Protein AF-A0A9D7FJL7-F1 (afdb_monomer_lite)

pLDDT: mean 85.27, std 15.67, range [32.97, 98.06]

Radius of gyration: 16.82 Å; chains: 1; bounding box: 46×38×56 Å

Sequence (152 aa):
MENSSDRPHPFAGRIEDFIRGNPAAAAKIQHIEVTGSDAWDLCVSVGWAGLGDMIIRRAAPEDLNALREFLMEGLSDHSRFLFAPYPYEDDLRAALEAVLSTSEERNILLYHAWLGDKIIGHFFLGRFGEAIPDLGIAIADHCHGIKRGTCS

Structure (mmCIF, N/CA/C/O backbone):
data_AF-A0A9D7FJL7-F1
#
_entry.id   AF-A0A9D7FJL7-F1
#
loop_
_atom_site.group_PDB
_atom_site.id
_atom_site.type_symbol
_atom_site.label_atom_id
_atom_site.label_alt_id
_atom_site.label_comp_id
_atom_site.label_asym_id
_atom_site.label_entity_id
_atom_site.label_seq_id
_atom_site.pdbx_PDB_ins_code
_atom_site.Cartn_x
_atom_site.Cartn_y
_atom_site.Cartn_z
_atom_site.occupancy
_atom_site.B_iso_or_equiv
_atom_site.auth_seq_id
_atom_site.auth_comp_id
_atom_site.auth_asym_id
_atom_site.auth_atom_id
_atom_site.pdbx_PDB_model_num
ATOM 1 N N . MET A 1 1 ? -0.707 -20.527 35.574 1.00 36.28 1 MET A N 1
ATOM 2 C CA . MET A 1 1 ? -0.513 -20.522 34.111 1.00 36.28 1 MET A CA 1
ATOM 3 C C . MET A 1 1 ? -1.218 -19.291 33.587 1.00 36.28 1 MET A C 1
ATOM 5 O O . MET A 1 1 ? -2.419 -19.338 33.367 1.00 36.28 1 MET A O 1
ATOM 9 N N . GLU A 1 2 ? -0.509 -18.169 33.528 1.00 35.56 2 GLU A N 1
ATOM 10 C CA . GLU A 1 2 ? -1.025 -16.957 32.889 1.00 35.56 2 GLU A CA 1
ATOM 11 C C . GLU A 1 2 ? -0.795 -17.085 31.382 1.00 35.56 2 GLU A C 1
ATOM 13 O O . GLU A 1 2 ? 0.317 -17.393 30.947 1.00 35.56 2 GLU A O 1
ATOM 18 N N . ASN A 1 3 ? -1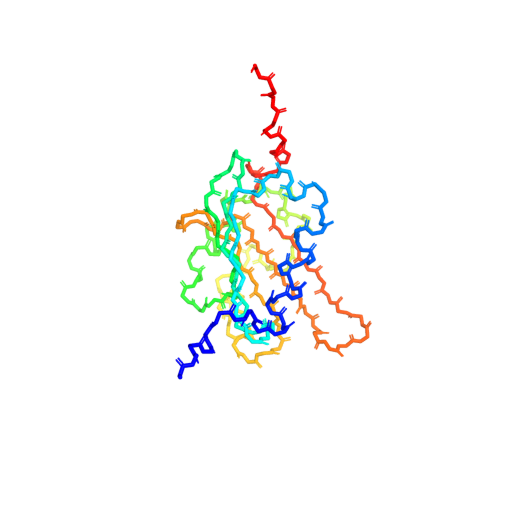.861 -16.909 30.600 1.00 38.44 3 ASN A N 1
ATOM 19 C CA . ASN A 1 3 ? -1.796 -16.839 29.144 1.00 38.44 3 ASN A CA 1
ATOM 20 C C . ASN A 1 3 ? -0.959 -15.619 28.744 1.00 38.44 3 ASN A C 1
ATOM 22 O O . ASN A 1 3 ? -1.396 -14.478 28.855 1.00 38.44 3 ASN A O 1
ATOM 26 N N . SER A 1 4 ? 0.260 -15.875 28.281 1.00 43.41 4 SER A N 1
ATOM 27 C CA . SER A 1 4 ? 1.198 -14.874 27.770 1.00 43.41 4 SER A CA 1
ATOM 28 C C . SER A 1 4 ? 0.992 -14.627 26.264 1.00 43.41 4 SER A C 1
ATOM 30 O O . SER A 1 4 ? 1.962 -14.649 25.506 1.00 43.41 4 SER A O 1
ATOM 32 N N . SER A 1 5 ? -0.249 -14.428 25.807 1.00 51.84 5 SER A N 1
ATOM 33 C CA . SER A 1 5 ? -0.553 -14.144 24.389 1.00 51.84 5 SER A CA 1
ATOM 34 C C . SER A 1 5 ? -0.930 -12.692 24.079 1.00 51.84 5 SER A C 1
ATOM 36 O O . SER A 1 5 ? -0.967 -12.339 22.909 1.00 51.84 5 SER A O 1
ATOM 38 N N . ASP A 1 6 ? -1.160 -11.837 25.082 1.00 51.28 6 ASP A N 1
ATOM 39 C CA . ASP A 1 6 ? -1.876 -10.561 24.864 1.00 51.28 6 ASP A CA 1
ATOM 40 C C . ASP A 1 6 ? -1.001 -9.301 24.949 1.00 51.28 6 ASP A C 1
ATOM 42 O O . ASP A 1 6 ? -1.511 -8.189 25.082 1.00 51.28 6 ASP A O 1
ATOM 46 N N . ARG A 1 7 ? 0.329 -9.429 24.885 1.00 50.50 7 ARG A N 1
ATOM 47 C CA . ARG A 1 7 ? 1.180 -8.243 24.703 1.00 50.50 7 ARG A CA 1
ATOM 48 C C . ARG A 1 7 ? 1.509 -8.103 23.222 1.00 50.50 7 ARG A C 1
ATOM 50 O O . ARG A 1 7 ? 2.127 -9.024 22.687 1.00 50.50 7 ARG A O 1
ATOM 57 N N . PRO A 1 8 ? 1.162 -6.971 22.580 1.00 54.38 8 PRO A N 1
ATOM 58 C CA . PRO A 1 8 ? 1.660 -6.666 21.250 1.00 54.38 8 PRO A CA 1
ATOM 59 C C . PRO A 1 8 ? 3.175 -6.865 21.232 1.00 54.38 8 PRO A C 1
ATOM 61 O O . PRO A 1 8 ? 3.871 -6.449 22.167 1.00 54.38 8 PRO A O 1
ATOM 64 N N . HIS A 1 9 ? 3.691 -7.512 20.185 1.00 60.44 9 HIS A N 1
ATOM 65 C CA . HIS A 1 9 ? 5.132 -7.570 19.954 1.00 60.44 9 HIS A CA 1
ATOM 66 C C . HIS A 1 9 ? 5.696 -6.140 20.076 1.00 60.44 9 HIS A C 1
ATOM 68 O O . HIS A 1 9 ? 5.039 -5.208 19.603 1.00 60.44 9 HIS A O 1
ATOM 74 N N . PRO A 1 10 ? 6.877 -5.908 20.688 1.00 81.19 10 PRO A N 1
ATOM 75 C CA . PRO A 1 10 ? 7.397 -4.553 20.914 1.00 81.19 10 PRO A CA 1
ATOM 76 C C . PRO A 1 10 ? 7.474 -3.709 19.634 1.00 81.19 10 PRO A C 1
ATOM 78 O O . PRO A 1 10 ? 7.478 -2.486 19.709 1.00 81.19 10 PRO A O 1
ATOM 81 N N . PHE A 1 11 ? 7.520 -4.348 18.464 1.00 90.50 11 PHE A N 1
ATOM 82 C CA . PHE A 1 11 ? 7.364 -3.686 17.173 1.00 90.50 11 PHE A CA 1
ATOM 83 C C . PHE A 1 11 ? 5.915 -3.240 16.903 1.00 90.50 11 PHE A C 1
ATOM 85 O O . PHE A 1 11 ? 5.663 -2.038 16.838 1.00 90.50 11 PHE A O 1
ATOM 92 N N . ALA A 1 12 ? 4.966 -4.178 16.803 1.00 93.06 12 ALA A N 1
ATOM 93 C CA . ALA A 1 12 ? 3.553 -3.892 16.543 1.00 93.06 12 ALA A CA 1
ATOM 94 C C . ALA A 1 12 ? 2.951 -2.900 17.550 1.00 93.06 12 ALA A C 1
ATOM 96 O O . ALA A 1 12 ? 2.315 -1.930 17.145 1.00 93.06 12 ALA A O 1
ATOM 97 N N . GLY A 1 13 ? 3.243 -3.071 18.844 1.00 92.81 13 GLY A N 1
ATOM 98 C CA . GLY A 1 13 ? 2.785 -2.153 19.889 1.00 92.81 13 GLY A CA 1
ATOM 99 C C . GLY A 1 13 ? 3.281 -0.722 19.677 1.00 92.81 13 GLY A C 1
ATOM 100 O O . GLY A 1 13 ? 2.507 0.218 19.798 1.00 92.81 13 GLY A O 1
ATOM 101 N N . ARG A 1 14 ? 4.541 -0.536 19.257 1.00 94.12 14 ARG A N 1
ATOM 102 C CA . ARG A 1 14 ? 5.083 0.802 18.957 1.00 94.12 14 ARG A CA 1
ATOM 103 C C . ARG A 1 14 ? 4.431 1.447 17.739 1.00 94.12 14 ARG A C 1
ATOM 105 O O . ARG A 1 14 ? 4.287 2.667 17.714 1.00 94.12 14 ARG A O 1
ATOM 112 N N . ILE A 1 15 ? 4.082 0.657 16.727 1.00 94.06 15 ILE A N 1
ATOM 113 C CA . ILE A 1 15 ? 3.365 1.151 15.548 1.00 94.06 15 ILE A CA 1
ATOM 114 C C . ILE A 1 15 ? 1.940 1.548 15.933 1.00 94.06 15 ILE A C 1
ATOM 116 O O . ILE A 1 15 ? 1.497 2.637 15.571 1.00 94.06 15 ILE A O 1
ATOM 120 N N . GLU A 1 16 ? 1.246 0.720 16.714 1.00 94.56 16 GLU A N 1
ATOM 121 C CA . GLU A 1 16 ? -0.088 1.046 17.216 1.00 94.56 16 GLU A CA 1
ATOM 122 C C . GLU A 1 16 ? -0.071 2.316 18.075 1.00 94.56 16 GLU A C 1
ATOM 124 O O . GLU A 1 16 ? -0.855 3.232 17.824 1.00 94.56 16 GLU A O 1
ATOM 129 N N . ASP A 1 17 ? 0.868 2.421 19.018 1.00 93.75 17 ASP A N 1
ATOM 130 C CA . ASP A 1 17 ? 1.056 3.605 19.861 1.00 93.75 17 ASP A CA 1
ATOM 131 C C . ASP A 1 17 ? 1.332 4.856 19.021 1.00 93.75 17 ASP A C 1
ATOM 133 O O . ASP A 1 17 ? 0.771 5.920 19.285 1.00 93.75 17 ASP A O 1
ATOM 137 N N . PHE A 1 18 ? 2.162 4.744 17.978 1.00 93.50 18 PHE A N 1
ATOM 138 C CA . PHE A 1 18 ? 2.437 5.849 17.060 1.00 93.50 18 PHE A CA 1
ATOM 139 C C . PHE A 1 18 ? 1.176 6.298 16.311 1.00 93.50 18 PHE A C 1
ATOM 141 O O . PHE A 1 18 ? 0.897 7.496 16.230 1.00 93.50 18 PHE A O 1
ATOM 148 N N . ILE A 1 19 ? 0.391 5.349 15.793 1.00 92.88 19 ILE A N 1
ATOM 149 C CA . ILE A 1 19 ? -0.851 5.639 15.069 1.00 92.88 19 ILE A CA 1
ATOM 150 C C . ILE A 1 19 ? -1.880 6.281 16.009 1.00 92.88 19 ILE A C 1
ATOM 152 O O . ILE A 1 19 ? -2.462 7.314 15.671 1.00 92.88 19 ILE A O 1
ATOM 156 N N . ARG A 1 20 ? -2.081 5.719 17.207 1.00 91.12 20 ARG A N 1
ATOM 157 C CA . ARG A 1 20 ? -3.003 6.257 18.221 1.00 91.12 20 ARG A CA 1
ATOM 158 C C . ARG A 1 20 ? -2.539 7.595 18.789 1.00 91.12 20 ARG A C 1
ATOM 160 O O . ARG A 1 20 ? -3.370 8.424 19.148 1.00 91.12 20 ARG A O 1
ATOM 167 N N . GLY A 1 21 ? -1.231 7.825 18.846 1.00 92.94 21 GLY A N 1
ATOM 168 C CA . GLY A 1 21 ? -0.634 9.086 19.272 1.00 92.94 21 GLY A CA 1
ATOM 169 C C . GLY A 1 21 ? -0.850 10.236 18.285 1.00 92.94 21 GLY A C 1
ATOM 170 O O . GLY A 1 21 ? -0.668 11.392 18.662 1.00 92.94 21 GLY A O 1
ATOM 171 N N . ASN A 1 22 ? -1.260 9.956 17.041 1.00 93.44 22 ASN A N 1
ATOM 172 C CA . ASN A 1 22 ? -1.592 10.975 16.051 1.00 93.44 22 ASN A CA 1
ATOM 173 C C . ASN A 1 22 ? -3.051 11.452 16.228 1.00 93.44 22 ASN A C 1
ATOM 175 O O . ASN A 1 22 ? -3.973 10.693 15.919 1.00 93.44 22 ASN A O 1
ATOM 179 N N . PRO A 1 23 ? -3.307 12.715 16.634 1.00 91.56 23 PRO A N 1
ATOM 180 C CA . PRO A 1 23 ? -4.669 13.183 16.912 1.00 91.56 23 PRO A CA 1
ATOM 181 C C . PRO A 1 23 ? -5.606 13.141 15.699 1.00 91.56 23 PRO A C 1
ATOM 183 O O . PRO A 1 23 ? -6.803 12.901 15.850 1.00 91.56 23 PRO A O 1
ATOM 186 N N . ALA A 1 24 ? -5.075 13.362 14.491 1.00 88.62 24 ALA A N 1
ATOM 187 C CA . ALA A 1 24 ? -5.871 13.344 13.267 1.00 88.62 24 ALA A CA 1
ATOM 188 C C . ALA A 1 24 ? -6.311 11.920 12.897 1.00 88.62 24 ALA A C 1
ATOM 190 O O . ALA A 1 24 ? -7.445 11.731 12.455 1.00 88.62 24 ALA A O 1
ATOM 191 N N . ALA A 1 25 ? -5.442 10.928 13.111 1.00 88.44 25 ALA A N 1
ATOM 192 C CA . ALA A 1 25 ? -5.778 9.523 12.906 1.00 88.44 25 ALA A CA 1
ATOM 193 C C . ALA A 1 25 ? -6.697 9.000 14.018 1.00 88.44 25 ALA A C 1
ATOM 195 O O . ALA A 1 25 ? -7.746 8.427 13.732 1.00 88.44 25 ALA A O 1
ATOM 196 N N . ALA A 1 26 ? -6.365 9.269 15.284 1.00 90.81 26 ALA A N 1
ATOM 197 C CA . ALA A 1 26 ? -7.139 8.824 16.442 1.00 90.81 26 ALA A CA 1
ATOM 198 C C . ALA A 1 26 ? -8.605 9.285 16.394 1.00 90.81 26 ALA A C 1
ATOM 200 O O . ALA A 1 26 ? -9.497 8.527 16.757 1.00 90.81 26 ALA A O 1
ATOM 201 N N . ALA A 1 27 ? -8.874 10.489 15.877 1.00 91.31 27 ALA A N 1
ATOM 202 C CA . ALA A 1 27 ? -10.236 11.002 15.704 1.00 91.31 27 ALA A CA 1
ATOM 203 C C . ALA A 1 27 ? -11.075 10.242 14.653 1.00 91.31 27 ALA A C 1
ATOM 205 O O . ALA A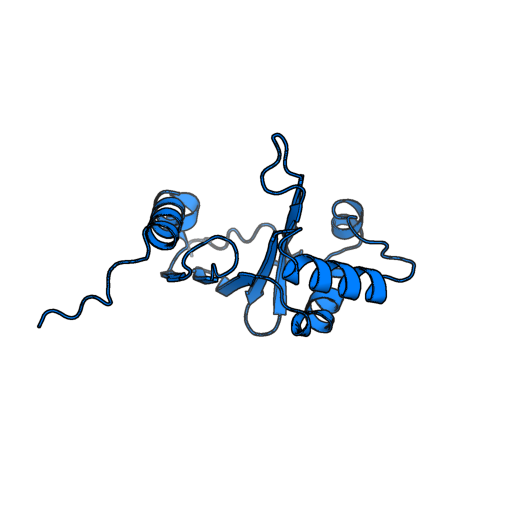 1 27 ? -12.286 10.456 14.564 1.00 91.31 27 ALA A O 1
ATOM 206 N N . LYS A 1 28 ? -10.450 9.404 13.818 1.00 91.62 28 LYS A N 1
ATOM 207 C CA . LYS A 1 28 ? -11.103 8.637 12.746 1.00 91.62 28 LYS A CA 1
ATOM 208 C C . LYS A 1 28 ? -11.073 7.130 12.968 1.00 91.62 28 LYS A C 1
ATOM 210 O O . LYS A 1 28 ? -11.917 6.439 12.406 1.00 91.62 28 LYS A O 1
ATOM 215 N N . ILE A 1 29 ? -10.147 6.625 13.773 1.00 94.44 29 ILE A N 1
ATOM 216 C CA . ILE A 1 29 ? -10.020 5.196 14.061 1.00 94.44 29 ILE A CA 1
ATOM 217 C C . ILE A 1 29 ? -11.161 4.749 14.981 1.00 94.44 29 ILE A C 1
ATOM 219 O O . ILE A 1 29 ? -11.276 5.205 16.115 1.00 94.44 29 ILE A O 1
ATOM 223 N N . GLN A 1 30 ? -11.994 3.833 14.493 1.00 94.81 30 GLN A N 1
ATOM 224 C CA . GLN A 1 30 ? -13.053 3.179 15.267 1.00 94.81 30 GLN A CA 1
ATOM 225 C C . GLN A 1 30 ? -12.509 1.964 16.020 1.00 94.81 30 GLN A C 1
ATOM 227 O O . GLN A 1 30 ? -12.830 1.747 17.185 1.00 94.81 30 GLN A O 1
ATOM 232 N N . HIS A 1 31 ? -11.654 1.195 15.355 1.00 94.88 31 HIS A N 1
ATOM 233 C CA . HIS A 1 31 ? -10.879 0.103 15.923 1.00 94.88 31 HIS A CA 1
ATOM 234 C C . HIS A 1 31 ? -9.574 -0.028 15.134 1.00 94.88 31 HIS A C 1
ATOM 236 O O . HIS A 1 31 ? -9.513 0.358 13.967 1.00 94.88 31 HIS A O 1
ATOM 242 N N . ILE A 1 32 ? -8.527 -0.534 15.774 1.00 96.00 32 ILE A N 1
ATOM 243 C CA . ILE A 1 32 ? -7.251 -0.834 15.127 1.00 96.00 32 ILE A CA 1
ATOM 244 C C . ILE A 1 32 ? -6.634 -2.040 15.817 1.00 96.00 32 ILE A C 1
ATOM 246 O O . ILE A 1 32 ? -6.695 -2.151 17.041 1.00 96.00 32 ILE A O 1
ATOM 250 N N . GLU A 1 33 ? -6.055 -2.911 15.010 1.00 96.44 33 GLU A N 1
ATOM 251 C CA . GLU A 1 33 ? -5.232 -4.032 15.420 1.00 96.44 33 GLU A CA 1
ATOM 252 C C . GLU A 1 33 ? -3.953 -3.987 14.587 1.00 96.44 33 GLU A C 1
ATOM 254 O O . GLU A 1 33 ? -3.999 -3.870 13.359 1.00 96.44 33 GLU A O 1
ATOM 259 N N . VAL A 1 34 ? -2.807 -4.056 15.258 1.00 97.00 34 VAL A N 1
ATOM 260 C CA . VAL A 1 34 ? -1.503 -4.135 14.603 1.00 97.00 34 VAL A CA 1
ATOM 261 C C . VAL A 1 34 ? -0.853 -5.455 14.982 1.00 97.00 34 VAL A C 1
ATOM 263 O O . VAL A 1 34 ? -0.688 -5.768 16.160 1.00 97.00 34 VAL A O 1
ATOM 266 N N . THR A 1 35 ? -0.457 -6.222 13.975 1.00 96.38 35 THR A N 1
ATOM 267 C CA . THR A 1 35 ? 0.236 -7.503 14.133 1.00 96.38 35 THR A CA 1
ATOM 268 C C . THR A 1 35 ? 1.537 -7.500 13.338 1.00 96.38 35 THR A C 1
ATOM 270 O O . THR A 1 35 ? 1.756 -6.630 12.496 1.00 96.38 35 THR A O 1
ATOM 273 N N . GLY A 1 36 ? 2.418 -8.451 13.642 1.00 95.12 36 GLY A N 1
ATOM 274 C CA . GLY A 1 36 ? 3.745 -8.553 13.041 1.00 95.12 36 GLY A CA 1
ATOM 275 C C . GLY A 1 36 ? 4.869 -8.379 14.059 1.00 95.12 36 GLY A C 1
ATOM 276 O O . GLY A 1 36 ? 4.761 -7.661 15.060 1.00 95.12 36 GLY A O 1
ATOM 277 N N . SER A 1 37 ? 5.959 -9.089 13.815 1.00 93.56 37 SER A N 1
ATOM 278 C CA . SER A 1 37 ? 7.181 -9.038 14.602 1.00 93.56 37 SER A CA 1
ATOM 279 C C . SER A 1 37 ? 8.176 -7.998 14.077 1.00 93.56 37 SER A C 1
ATOM 281 O O . SER A 1 37 ? 8.937 -7.435 14.872 1.00 93.56 37 SER A O 1
ATOM 283 N N . ASP A 1 38 ? 8.130 -7.681 12.783 1.00 92.00 38 ASP A N 1
ATOM 284 C CA . ASP A 1 38 ? 8.984 -6.708 12.110 1.00 92.00 38 ASP A CA 1
ATOM 285 C C . ASP A 1 38 ? 8.277 -6.047 10.904 1.00 92.00 38 ASP A C 1
ATOM 287 O O . ASP A 1 38 ? 7.063 -6.126 10.732 1.00 92.00 38 ASP A O 1
ATOM 291 N N . ALA A 1 39 ? 9.029 -5.317 10.076 1.00 90.31 39 ALA A N 1
ATOM 292 C CA . ALA A 1 39 ? 8.480 -4.642 8.901 1.00 90.31 39 ALA A CA 1
ATOM 293 C C . ALA A 1 39 ? 8.141 -5.590 7.731 1.00 90.31 39 ALA A C 1
ATOM 295 O O . ALA A 1 39 ? 7.626 -5.131 6.721 1.00 90.31 39 ALA A O 1
ATOM 296 N N . TRP A 1 40 ? 8.444 -6.882 7.793 1.00 90.81 40 TRP A N 1
ATOM 297 C CA . TRP A 1 40 ? 8.189 -7.841 6.712 1.00 90.81 40 TRP A CA 1
ATOM 298 C C . TRP A 1 40 ? 6.912 -8.650 6.925 1.00 90.81 40 TRP A C 1
ATOM 300 O O . TRP A 1 40 ? 6.376 -9.185 5.957 1.00 90.81 40 TRP A O 1
ATOM 310 N N . ASP A 1 41 ? 6.420 -8.729 8.159 1.00 92.38 41 ASP A N 1
ATOM 311 C CA . ASP A 1 41 ? 5.168 -9.398 8.528 1.00 92.38 41 ASP A CA 1
ATOM 312 C C . ASP A 1 41 ? 4.128 -8.444 9.147 1.00 92.38 41 ASP A C 1
ATOM 314 O O . ASP A 1 41 ? 3.079 -8.893 9.608 1.00 92.38 41 ASP A O 1
ATOM 318 N N . LEU A 1 42 ? 4.394 -7.131 9.134 1.00 95.12 42 LEU A N 1
ATOM 319 C CA . LEU A 1 42 ? 3.469 -6.109 9.618 1.00 95.1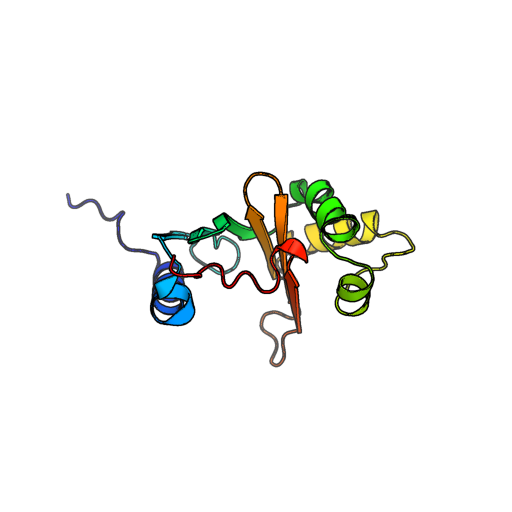2 42 LEU A CA 1
ATOM 320 C C . LEU A 1 42 ? 2.139 -6.157 8.861 1.00 95.12 42 LEU A C 1
ATOM 322 O O . LEU A 1 42 ? 2.076 -6.068 7.629 1.00 95.12 42 LEU A O 1
ATOM 326 N N . CYS A 1 43 ? 1.065 -6.188 9.638 1.00 96.88 43 CYS A N 1
ATOM 327 C CA . CYS A 1 43 ? -0.294 -6.023 9.162 1.00 96.88 43 CYS A CA 1
ATOM 328 C C . CYS A 1 43 ? -1.044 -5.071 10.098 1.00 96.88 43 CYS A C 1
ATOM 330 O O . CYS A 1 43 ? -0.975 -5.200 11.322 1.00 96.88 43 CYS A O 1
ATOM 332 N N . VAL A 1 44 ? -1.755 -4.108 9.517 1.00 97.44 44 VAL A N 1
ATOM 333 C CA . VAL A 1 44 ? -2.601 -3.151 10.233 1.00 97.44 44 VAL A CA 1
ATOM 334 C C . VAL A 1 44 ? -4.032 -3.331 9.753 1.00 97.44 44 VAL A C 1
ATOM 336 O O . VAL A 1 44 ? -4.345 -3.007 8.609 1.00 97.44 44 VAL A O 1
ATOM 339 N N . SER A 1 45 ? -4.904 -3.799 10.636 1.00 97.69 45 SER A N 1
ATOM 340 C CA . SER A 1 45 ? -6.349 -3.825 10.417 1.00 97.69 45 SER A CA 1
ATOM 341 C C . SER A 1 45 ? -6.956 -2.610 11.104 1.00 97.69 45 SER A C 1
ATOM 343 O O . SER A 1 45 ? -6.720 -2.390 12.290 1.00 97.69 45 SER A O 1
ATOM 345 N N . VAL A 1 46 ? -7.714 -1.788 10.382 1.00 96.44 46 VAL A N 1
ATOM 346 C CA . VAL A 1 46 ? -8.251 -0.534 10.921 1.00 96.44 46 VAL A CA 1
ATOM 347 C C . VAL A 1 46 ? -9.647 -0.239 10.389 1.00 96.44 46 VAL A C 1
ATOM 349 O O . VAL A 1 46 ? -9.861 -0.166 9.184 1.00 96.44 46 VAL A O 1
ATOM 352 N N . GLY A 1 47 ? -10.586 0.015 11.296 1.00 95.88 47 GLY A N 1
ATOM 353 C CA . GLY A 1 47 ? -11.884 0.595 10.966 1.00 95.88 47 GLY A CA 1
ATOM 354 C C . GLY A 1 47 ? -11.776 2.110 10.914 1.00 95.88 47 GLY A C 1
ATOM 355 O O . GLY A 1 47 ? -11.529 2.749 11.941 1.00 95.88 47 GLY A O 1
ATOM 356 N N . TRP A 1 48 ? -11.953 2.707 9.736 1.00 92.44 48 TRP A N 1
ATOM 357 C CA . TRP A 1 48 ? -11.814 4.148 9.532 1.00 92.44 48 TRP A CA 1
ATOM 358 C C . TRP A 1 48 ? -13.160 4.834 9.311 1.00 92.44 48 TRP A C 1
ATOM 360 O O . TRP A 1 48 ? -13.896 4.548 8.363 1.00 92.44 48 TRP A O 1
ATOM 370 N N . ALA A 1 49 ? -13.472 5.809 10.161 1.00 90.44 49 ALA A N 1
ATOM 371 C CA . ALA A 1 49 ? -14.721 6.550 10.107 1.00 90.44 49 ALA A CA 1
ATOM 372 C C . ALA A 1 49 ? -14.913 7.244 8.747 1.00 90.44 49 ALA A C 1
ATOM 374 O O . ALA A 1 49 ? -14.142 8.124 8.353 1.00 90.44 49 ALA A O 1
ATOM 375 N N . GLY A 1 50 ? -15.992 6.871 8.056 1.00 87.38 50 GLY A N 1
ATOM 376 C CA . GLY A 1 50 ? -16.360 7.403 6.743 1.00 87.38 50 GLY A CA 1
ATOM 377 C C . GLY A 1 50 ? -15.740 6.674 5.547 1.00 87.38 50 GLY A C 1
ATOM 378 O O . GLY A 1 50 ? -16.039 7.069 4.423 1.00 87.38 50 GLY A O 1
ATOM 379 N N . LEU A 1 51 ? -14.922 5.639 5.775 1.00 87.62 51 LEU A N 1
ATOM 380 C CA . LEU A 1 51 ? -14.327 4.810 4.721 1.00 87.62 51 LEU A CA 1
ATOM 381 C C . LEU A 1 51 ? -14.619 3.312 4.912 1.00 87.62 51 LEU A C 1
ATOM 383 O O . LEU A 1 51 ? -14.900 2.635 3.930 1.00 87.62 51 LEU A O 1
ATOM 387 N N . GLY A 1 52 ? -14.655 2.828 6.157 1.00 91.81 52 GLY A N 1
ATOM 388 C CA . GLY A 1 52 ? -14.903 1.424 6.495 1.00 91.81 52 GLY A CA 1
ATOM 389 C C . GLY A 1 52 ? -13.637 0.699 6.944 1.00 91.81 52 GLY A C 1
ATOM 390 O O . GLY A 1 52 ? -12.651 1.338 7.319 1.00 91.81 52 GLY A O 1
ATOM 391 N N . ASP A 1 53 ? -13.693 -0.630 6.924 1.00 96.00 53 ASP A N 1
ATOM 392 C CA . ASP A 1 53 ? -12.603 -1.486 7.386 1.00 96.00 53 ASP A CA 1
ATOM 393 C C . ASP A 1 53 ? -11.536 -1.632 6.306 1.00 96.00 53 ASP A C 1
ATOM 395 O O . ASP A 1 53 ? -11.826 -1.972 5.157 1.00 96.00 53 ASP A O 1
ATOM 399 N N . MET A 1 54 ? -10.291 -1.378 6.691 1.00 96.62 54 MET A N 1
ATOM 400 C CA . MET A 1 54 ? -9.132 -1.463 5.820 1.00 96.62 54 MET A CA 1
ATOM 401 C C . MET A 1 54 ? -8.083 -2.402 6.390 1.00 96.62 54 MET A C 1
ATOM 403 O O . MET A 1 54 ? -7.920 -2.518 7.606 1.00 96.62 54 MET A O 1
ATOM 407 N N . ILE A 1 55 ? -7.316 -3.006 5.489 1.00 97.88 55 ILE A N 1
ATOM 408 C CA . ILE A 1 55 ? -6.144 -3.809 5.832 1.00 97.88 55 ILE A CA 1
ATOM 409 C C . ILE A 1 55 ? -4.938 -3.221 5.115 1.00 97.88 55 ILE A C 1
ATOM 411 O O . ILE A 1 55 ? -4.938 -3.102 3.894 1.00 97.88 55 ILE A O 1
ATOM 415 N N . ILE A 1 56 ? -3.893 -2.874 5.855 1.00 97.38 56 ILE A N 1
ATOM 416 C CA . ILE A 1 56 ? -2.598 -2.486 5.300 1.00 97.38 56 ILE A CA 1
ATOM 417 C C . ILE A 1 56 ? -1.634 -3.631 5.567 1.00 97.38 56 ILE A C 1
ATOM 419 O O . ILE A 1 56 ? -1.341 -3.938 6.719 1.00 97.38 56 ILE A O 1
ATOM 423 N N . ARG A 1 57 ? -1.146 -4.270 4.507 1.00 96.44 57 ARG A N 1
ATOM 424 C CA . ARG A 1 57 ? -0.248 -5.427 4.610 1.00 96.44 57 ARG A CA 1
ATOM 425 C C . ARG A 1 57 ? 0.817 -5.402 3.531 1.00 96.44 57 ARG A C 1
ATOM 427 O O . ARG A 1 57 ? 0.660 -4.704 2.524 1.00 96.44 57 ARG A O 1
ATOM 434 N N . ARG A 1 58 ? 1.871 -6.199 3.724 1.00 94.69 58 ARG A N 1
ATOM 435 C CA . ARG A 1 58 ? 2.875 -6.424 2.683 1.00 94.69 58 ARG A CA 1
ATOM 436 C C . ARG A 1 58 ? 2.201 -6.911 1.397 1.00 94.69 58 ARG A C 1
ATOM 438 O O . ARG A 1 58 ? 1.250 -7.702 1.438 1.00 94.69 58 ARG A O 1
ATOM 445 N N . ALA A 1 59 ? 2.704 -6.425 0.272 1.00 94.12 59 ALA A N 1
ATOM 446 C CA . ALA A 1 59 ? 2.352 -6.934 -1.037 1.00 94.12 59 ALA A CA 1
ATOM 447 C C . ALA A 1 59 ? 2.782 -8.403 -1.176 1.00 94.12 59 ALA A C 1
ATOM 449 O O . ALA A 1 59 ? 3.785 -8.835 -0.596 1.00 94.12 59 ALA A O 1
ATOM 450 N N . ALA A 1 60 ? 2.012 -9.157 -1.948 1.00 91.94 60 ALA A N 1
ATOM 451 C CA . ALA A 1 60 ? 2.285 -10.548 -2.283 1.00 91.94 60 ALA A CA 1
ATOM 452 C C . ALA A 1 60 ? 2.149 -10.764 -3.801 1.00 91.94 60 ALA A C 1
ATOM 454 O O . ALA A 1 60 ? 1.435 -9.991 -4.448 1.00 91.94 60 ALA A O 1
ATOM 455 N N . PRO A 1 61 ? 2.800 -11.782 -4.395 1.00 91.75 61 PRO A N 1
ATOM 456 C CA . PRO A 1 61 ? 2.695 -12.057 -5.831 1.00 91.75 61 PRO A CA 1
ATOM 457 C C . PRO A 1 61 ? 1.252 -12.196 -6.333 1.00 91.75 61 PRO A C 1
ATOM 459 O O . PRO A 1 61 ? 0.934 -11.790 -7.452 1.00 91.75 61 PRO A O 1
ATOM 462 N N . GLU A 1 62 ? 0.349 -12.707 -5.495 1.00 94.06 62 GLU A N 1
ATOM 463 C CA . GLU A 1 62 ? -1.068 -12.883 -5.820 1.00 94.06 62 GLU A CA 1
ATOM 464 C C . GLU A 1 62 ? -1.812 -11.549 -6.005 1.00 94.06 62 GLU A C 1
ATOM 466 O O . GLU A 1 62 ? -2.862 -11.510 -6.648 1.00 94.06 62 GLU A O 1
ATOM 471 N N . ASP A 1 63 ? -1.254 -10.441 -5.508 1.00 95.56 63 ASP A N 1
ATOM 472 C CA . ASP A 1 63 ? -1.844 -9.105 -5.613 1.00 95.56 63 ASP A CA 1
ATOM 473 C C . ASP A 1 63 ? -1.718 -8.508 -7.022 1.00 95.56 63 ASP A C 1
ATOM 475 O O . ASP A 1 63 ? -2.307 -7.462 -7.287 1.00 95.56 63 ASP A O 1
ATOM 479 N N . LEU A 1 64 ? -0.967 -9.141 -7.933 1.00 95.75 64 LEU A N 1
ATOM 480 C CA . LEU A 1 64 ? -0.625 -8.606 -9.256 1.00 95.75 64 LEU A CA 1
ATOM 481 C C . LEU A 1 64 ? -1.822 -8.005 -10.003 1.00 95.75 64 LEU A C 1
ATOM 483 O O . LEU A 1 64 ? -1.744 -6.889 -10.519 1.00 95.75 64 LEU A O 1
ATOM 487 N N . ASN A 1 65 ? -2.931 -8.743 -10.068 1.00 96.31 65 ASN A N 1
ATOM 488 C CA . ASN A 1 65 ? -4.111 -8.296 -10.807 1.00 96.31 65 ASN A CA 1
ATOM 489 C C . ASN A 1 65 ? -4.771 -7.085 -10.135 1.00 96.31 65 ASN A C 1
ATOM 491 O O . ASN A 1 65 ? -5.105 -6.124 -10.824 1.00 96.31 65 ASN A O 1
ATOM 495 N N . ALA A 1 66 ? -4.899 -7.105 -8.806 1.00 97.00 66 ALA A N 1
ATOM 496 C CA . ALA A 1 66 ? -5.478 -6.001 -8.044 1.00 97.00 66 ALA A CA 1
ATOM 497 C C . ALA A 1 66 ? -4.586 -4.750 -8.089 1.00 97.00 66 ALA A C 1
ATOM 499 O O . ALA A 1 66 ? -5.085 -3.632 -8.200 1.00 97.00 66 ALA A O 1
ATOM 500 N N . LEU A 1 67 ? -3.260 -4.924 -8.058 1.00 96.00 67 LEU A N 1
ATOM 501 C CA . LEU A 1 67 ? -2.300 -3.826 -8.171 1.00 96.00 67 LEU A CA 1
ATOM 502 C C . LEU A 1 67 ? -2.371 -3.184 -9.555 1.00 96.00 67 LEU A C 1
ATOM 504 O O . LEU A 1 67 ? -2.399 -1.960 -9.678 1.00 96.00 67 LEU A O 1
ATOM 508 N N . ARG A 1 68 ? -2.459 -4.002 -10.603 1.00 95.50 68 ARG A N 1
ATOM 509 C CA . ARG A 1 68 ? -2.655 -3.506 -11.962 1.00 95.50 68 ARG A CA 1
ATOM 510 C C . ARG A 1 68 ? -3.981 -2.754 -12.100 1.00 95.50 68 ARG A C 1
ATOM 512 O O . ARG A 1 68 ? -3.983 -1.681 -12.694 1.00 95.50 68 ARG A O 1
ATOM 519 N N . GLU A 1 69 ? -5.082 -3.280 -11.561 1.00 95.62 69 GLU A N 1
ATOM 520 C CA . GLU A 1 69 ? -6.376 -2.578 -11.542 1.00 95.62 69 GLU A CA 1
ATOM 521 C C . GLU A 1 69 ? -6.248 -1.224 -10.835 1.00 95.62 69 GLU A C 1
ATOM 523 O O . GLU A 1 69 ? -6.622 -0.201 -11.400 1.00 95.62 69 GLU A O 1
ATOM 528 N N . PHE A 1 70 ? -5.632 -1.179 -9.652 1.00 96.12 70 PHE A N 1
ATOM 529 C CA . PHE A 1 70 ? -5.397 0.068 -8.925 1.00 96.12 70 PHE A CA 1
ATOM 530 C C . PHE A 1 70 ? -4.619 1.102 -9.753 1.00 96.12 70 PHE A C 1
ATOM 532 O O . PHE A 1 70 ? -5.023 2.259 -9.834 1.00 96.12 70 PHE A O 1
ATOM 539 N N . LEU A 1 71 ? -3.532 0.697 -10.408 1.00 93.94 71 LEU A N 1
ATOM 540 C CA . LEU A 1 71 ? -2.702 1.603 -11.205 1.00 93.94 71 LEU A CA 1
ATOM 541 C C . LEU A 1 71 ? -3.423 2.121 -12.462 1.00 93.94 71 LEU A C 1
ATOM 543 O O . LEU A 1 71 ? -3.241 3.276 -12.858 1.00 93.94 71 LEU A O 1
ATOM 547 N N . MET A 1 72 ? -4.253 1.285 -13.086 1.00 92.50 72 MET A N 1
ATOM 548 C CA . MET A 1 72 ? -4.945 1.618 -14.336 1.00 92.50 72 MET A CA 1
ATOM 549 C C . MET A 1 72 ? -6.280 2.338 -14.114 1.00 92.50 72 MET A C 1
ATOM 551 O O . MET A 1 72 ? -6.647 3.210 -14.903 1.00 92.50 72 MET A O 1
ATOM 555 N N . GLU A 1 73 ? -6.994 2.003 -13.044 1.00 92.88 73 GLU A N 1
ATOM 556 C CA . GLU A 1 73 ? -8.376 2.437 -12.805 1.00 92.88 73 GLU A CA 1
ATOM 557 C C . GLU A 1 73 ? -8.538 3.215 -11.493 1.00 92.88 73 GLU A C 1
ATOM 559 O O . GLU A 1 73 ? -9.419 4.067 -11.382 1.00 92.88 73 GLU A O 1
ATOM 564 N N . GLY A 1 74 ? -7.686 2.957 -10.498 1.00 90.31 74 GLY A N 1
ATOM 565 C CA . GLY A 1 74 ? -7.695 3.657 -9.209 1.00 90.31 74 GLY A CA 1
ATOM 566 C C . GLY A 1 74 ? -7.005 5.024 -9.236 1.00 90.31 74 GLY A C 1
ATOM 567 O O . GLY A 1 74 ? -7.320 5.879 -8.403 1.00 90.31 74 GLY A O 1
ATOM 568 N N . LEU A 1 75 ? -6.103 5.242 -10.195 1.00 92.75 75 LEU A N 1
ATOM 569 C CA . LEU A 1 75 ? -5.378 6.494 -10.410 1.00 92.75 75 LEU A CA 1
ATOM 570 C C . LEU A 1 75 ? -5.827 7.157 -11.718 1.00 92.75 75 LEU A C 1
ATOM 572 O O . LEU A 1 75 ? -5.913 6.502 -12.754 1.00 92.75 75 LEU A O 1
ATOM 576 N N . SER A 1 76 ? -6.073 8.465 -11.703 1.00 91.56 76 SER A N 1
ATOM 577 C CA . SER A 1 76 ? -6.227 9.265 -12.923 1.00 91.56 76 SER A CA 1
ATOM 578 C C . SER A 1 76 ? -4.896 9.437 -13.648 1.00 91.56 76 SER A C 1
ATOM 580 O O . SER A 1 76 ? -3.823 9.206 -13.089 1.00 91.56 76 SER A O 1
ATOM 582 N N . ASP A 1 77 ? -4.953 9.940 -14.883 1.00 90.00 77 ASP A N 1
ATOM 583 C CA . ASP A 1 77 ? -3.760 10.331 -15.643 1.00 90.00 77 ASP A CA 1
ATOM 584 C C . ASP A 1 77 ? -2.869 11.307 -14.866 1.00 90.00 77 ASP A C 1
ATOM 586 O O . ASP A 1 77 ? -1.645 11.202 -14.909 1.00 90.00 77 ASP A O 1
ATOM 590 N N . HIS A 1 78 ? -3.474 12.228 -14.108 1.00 90.19 78 HIS A N 1
ATOM 591 C CA . HIS A 1 78 ? -2.726 13.186 -13.302 1.00 90.19 78 HIS A CA 1
ATOM 592 C C . HIS A 1 78 ? -1.977 12.501 -12.154 1.00 90.19 78 HIS A C 1
ATOM 594 O O . HIS A 1 78 ? -0.783 12.736 -11.967 1.00 90.19 78 HIS A O 1
ATOM 600 N N . SER A 1 79 ? -2.655 11.621 -11.416 1.00 89.94 79 SER A N 1
ATOM 601 C CA . SER A 1 79 ? -2.039 10.876 -10.317 1.00 89.94 79 SER A CA 1
ATOM 602 C C . SER A 1 79 ? -0.978 9.899 -10.817 1.00 89.94 79 SER A C 1
ATOM 604 O O . SER A 1 79 ? 0.086 9.818 -10.212 1.00 89.94 79 SER A O 1
ATOM 606 N N . ARG A 1 80 ? -1.192 9.234 -11.961 1.00 89.38 80 ARG A N 1
ATOM 607 C CA . ARG A 1 80 ? -0.1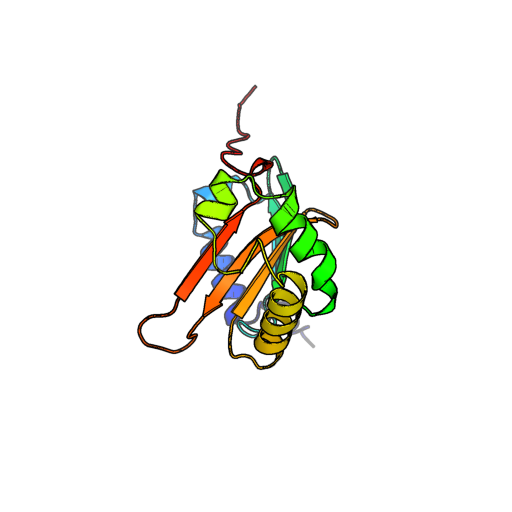70 8.402 -12.619 1.00 89.38 80 ARG A CA 1
ATOM 608 C C . ARG A 1 80 ? 1.047 9.200 -13.071 1.00 89.38 80 ARG A C 1
ATOM 610 O O . ARG A 1 80 ? 2.166 8.730 -12.917 1.00 89.38 80 ARG A O 1
ATOM 617 N N . PHE A 1 81 ? 0.849 10.403 -13.607 1.00 86.69 81 PHE A N 1
ATOM 618 C CA . PHE A 1 81 ? 1.957 11.269 -14.012 1.00 86.69 81 PHE A CA 1
ATOM 619 C C . PHE A 1 81 ? 2.836 11.667 -12.817 1.00 86.69 81 PHE A C 1
ATOM 621 O O . PHE A 1 81 ? 4.059 11.694 -12.928 1.00 86.69 81 PHE A O 1
ATOM 628 N N . LEU A 1 82 ? 2.221 11.951 -11.664 1.00 85.88 82 LEU A N 1
ATOM 629 C CA . LEU A 1 82 ? 2.941 12.273 -10.427 1.00 85.88 82 LEU A CA 1
ATOM 630 C C . LEU A 1 82 ? 3.529 11.032 -9.741 1.00 85.88 82 LEU A C 1
ATOM 632 O O . LEU A 1 82 ? 4.562 11.123 -9.080 1.00 85.88 82 LEU A O 1
ATOM 636 N N . PHE A 1 83 ? 2.882 9.881 -9.904 1.00 84.56 83 PHE A N 1
ATOM 637 C CA . PHE A 1 83 ? 3.297 8.594 -9.371 1.00 84.56 83 PHE A CA 1
ATOM 638 C C . PHE A 1 83 ? 3.710 7.658 -10.509 1.00 84.56 83 PHE A C 1
ATOM 640 O O . PHE A 1 83 ? 2.979 6.737 -10.881 1.00 84.56 83 PHE A O 1
ATOM 647 N N . ALA A 1 84 ? 4.907 7.891 -11.050 1.00 80.44 84 ALA A N 1
ATOM 648 C CA . ALA A 1 84 ? 5.463 7.130 -12.169 1.00 80.44 84 ALA A CA 1
ATOM 649 C C . ALA A 1 84 ? 6.671 6.246 -11.801 1.00 80.44 84 ALA A C 1
ATOM 651 O O . ALA A 1 84 ? 7.720 6.363 -12.433 1.00 80.44 84 ALA A O 1
ATOM 652 N N . PRO A 1 85 ? 6.565 5.338 -10.806 1.00 81.94 85 PRO A N 1
ATOM 653 C CA . PRO A 1 85 ? 7.625 4.363 -10.552 1.00 81.94 85 PRO A CA 1
ATOM 654 C C . PRO A 1 85 ? 7.633 3.219 -11.581 1.00 81.94 85 PRO A C 1
ATOM 656 O O . PRO A 1 85 ? 8.572 2.428 -11.597 1.00 81.94 85 PRO A O 1
ATOM 659 N N . TYR A 1 86 ? 6.596 3.117 -12.423 1.00 84.56 86 TYR A N 1
ATOM 660 C CA . TYR A 1 86 ? 6.401 2.026 -13.374 1.00 84.56 86 TYR A CA 1
ATOM 661 C C . TYR A 1 86 ? 6.255 2.533 -14.812 1.00 84.56 86 TYR A C 1
ATOM 663 O O . TYR A 1 86 ? 5.728 3.630 -15.029 1.00 84.56 86 TYR A O 1
ATOM 671 N N . PRO A 1 87 ? 6.661 1.725 -15.806 1.00 83.44 87 PRO A N 1
ATOM 672 C CA . PRO A 1 87 ? 6.399 2.020 -17.206 1.00 83.44 87 PRO A CA 1
ATOM 673 C C . PRO A 1 87 ? 4.922 1.728 -17.521 1.00 83.44 87 PRO A C 1
ATOM 675 O O . PRO A 1 87 ? 4.521 0.584 -17.706 1.00 83.44 87 PRO A O 1
ATOM 678 N N . TYR A 1 88 ? 4.081 2.765 -17.536 1.00 80.19 88 TYR A N 1
ATOM 679 C CA . TYR A 1 88 ? 2.636 2.610 -17.771 1.00 80.19 88 TYR A CA 1
ATOM 680 C C . TYR A 1 88 ? 2.274 2.251 -19.218 1.00 80.19 88 TYR A C 1
ATOM 682 O O . TYR A 1 88 ? 1.237 1.629 -19.442 1.00 80.19 88 TYR A O 1
ATOM 690 N N . GLU A 1 89 ? 3.091 2.663 -20.188 1.00 78.06 89 GLU A N 1
ATOM 691 C CA . GLU A 1 89 ? 2.783 2.509 -21.616 1.00 78.06 89 GLU A CA 1
ATOM 692 C C . GLU A 1 89 ? 3.246 1.157 -22.176 1.00 78.06 89 GLU A C 1
ATOM 694 O O . GLU A 1 89 ? 2.536 0.566 -22.986 1.00 78.06 89 GLU A O 1
ATOM 699 N N . ASP A 1 90 ? 4.365 0.624 -21.674 1.00 79.62 90 ASP A N 1
ATOM 700 C CA . ASP A 1 90 ? 4.972 -0.621 -22.144 1.00 79.62 90 ASP A CA 1
ATOM 701 C C . ASP A 1 90 ? 5.359 -1.528 -20.970 1.00 79.62 90 ASP A C 1
ATOM 703 O O . ASP A 1 90 ? 5.975 -1.097 -20.001 1.00 79.62 90 ASP A O 1
ATOM 707 N N . ASP A 1 91 ? 5.024 -2.814 -21.079 1.00 86.06 91 ASP A N 1
ATOM 708 C CA . ASP A 1 91 ? 5.490 -3.881 -20.179 1.00 86.06 91 ASP A CA 1
ATOM 709 C C . ASP A 1 91 ? 5.147 -3.719 -18.680 1.00 86.06 91 ASP A C 1
ATOM 711 O O . ASP A 1 91 ? 5.759 -4.339 -17.807 1.00 86.06 91 ASP A O 1
ATOM 715 N N . LEU A 1 92 ? 4.101 -2.939 -18.367 1.00 90.19 92 LEU A N 1
ATOM 716 C CA . LEU A 1 92 ? 3.626 -2.722 -16.995 1.00 90.19 92 LEU A CA 1
ATOM 717 C C . LEU A 1 92 ? 3.458 -4.040 -16.232 1.00 90.19 92 LEU A C 1
ATOM 719 O O . LEU A 1 92 ? 3.867 -4.154 -15.085 1.00 90.19 92 LEU A O 1
ATOM 723 N N . ARG A 1 93 ? 2.873 -5.060 -16.866 1.00 92.19 93 ARG A N 1
ATOM 724 C CA . ARG A 1 93 ? 2.651 -6.349 -16.205 1.00 92.19 93 ARG A CA 1
ATOM 725 C C . ARG A 1 93 ? 3.962 -6.997 -15.754 1.00 92.19 93 ARG A C 1
ATOM 727 O O . ARG A 1 93 ? 4.030 -7.403 -14.599 1.00 92.19 93 ARG A O 1
ATOM 734 N N . ALA A 1 94 ? 4.971 -7.086 -16.621 1.00 91.75 94 ALA A N 1
ATOM 735 C CA . ALA A 1 94 ? 6.240 -7.700 -16.245 1.00 91.75 94 ALA A CA 1
ATOM 736 C C . ALA A 1 94 ? 6.974 -6.859 -15.194 1.00 91.75 94 ALA A C 1
ATOM 738 O O . ALA A 1 94 ? 7.562 -7.414 -14.269 1.00 91.75 94 ALA A O 1
ATOM 739 N N . ALA A 1 95 ? 6.877 -5.526 -15.270 1.00 91.81 95 ALA A N 1
ATOM 740 C CA . ALA A 1 95 ? 7.418 -4.639 -14.243 1.00 91.81 95 ALA A CA 1
ATOM 741 C C . ALA A 1 95 ? 6.775 -4.886 -12.863 1.00 91.81 95 ALA A C 1
ATOM 743 O O . ALA A 1 95 ? 7.477 -4.918 -11.849 1.00 91.81 95 ALA A O 1
ATOM 744 N N . LEU A 1 96 ? 5.457 -5.110 -12.816 1.00 93.44 96 LEU A N 1
ATOM 745 C CA . LEU A 1 96 ? 4.744 -5.437 -11.577 1.00 93.44 96 LEU A CA 1
ATOM 746 C C . LEU A 1 96 ? 5.065 -6.850 -11.068 1.00 93.44 96 LEU A C 1
ATOM 748 O O . LEU A 1 96 ? 5.241 -7.040 -9.868 1.00 93.44 96 LEU A O 1
ATOM 752 N N . GLU A 1 97 ? 5.181 -7.836 -11.956 1.00 93.12 97 GLU A N 1
ATOM 753 C CA . GLU A 1 97 ? 5.621 -9.189 -11.586 1.00 93.12 97 GLU A CA 1
ATOM 754 C C . GLU A 1 97 ? 7.032 -9.153 -10.973 1.00 93.12 97 GLU A C 1
ATOM 756 O O . GLU A 1 97 ? 7.264 -9.727 -9.907 1.00 93.12 97 GLU A O 1
ATOM 761 N N . ALA A 1 98 ? 7.952 -8.398 -11.583 1.00 89.38 98 ALA A N 1
ATOM 762 C CA . ALA A 1 98 ? 9.312 -8.229 -11.086 1.00 89.38 98 ALA A CA 1
ATOM 763 C C . ALA A 1 98 ? 9.345 -7.556 -9.706 1.00 89.38 98 ALA A C 1
ATOM 765 O O . ALA A 1 98 ? 9.976 -8.081 -8.791 1.00 89.38 98 ALA A O 1
ATOM 766 N N . VAL A 1 99 ? 8.642 -6.430 -9.514 1.00 89.31 99 VAL A N 1
ATOM 767 C CA . VAL A 1 99 ? 8.689 -5.698 -8.234 1.00 89.31 99 VAL A CA 1
ATOM 768 C C . VAL A 1 99 ? 8.052 -6.486 -7.086 1.00 89.31 99 VAL A C 1
ATOM 770 O O . VAL A 1 99 ? 8.563 -6.447 -5.964 1.00 89.31 99 VAL A O 1
ATOM 773 N N . LEU A 1 100 ? 6.981 -7.243 -7.354 1.00 90.50 100 LEU A N 1
ATOM 774 C CA . LEU A 1 100 ? 6.368 -8.123 -6.358 1.00 90.50 100 LEU A CA 1
ATOM 775 C C . LEU A 1 100 ? 7.327 -9.252 -5.962 1.00 90.50 100 LEU A C 1
ATOM 777 O O . LEU A 1 100 ? 7.489 -9.507 -4.770 1.00 90.50 100 LEU A O 1
ATOM 781 N N . SER A 1 101 ? 8.041 -9.843 -6.927 1.00 84.88 101 SER A N 1
ATOM 782 C CA . SER A 1 101 ? 9.084 -10.843 -6.658 1.00 84.88 101 SER A CA 1
ATOM 783 C C . SER A 1 101 ? 10.242 -10.262 -5.836 1.00 84.88 101 SER A C 1
ATOM 785 O O . SER A 1 101 ? 10.688 -10.869 -4.867 1.00 84.88 101 SER A O 1
ATOM 787 N N . THR A 1 102 ? 10.717 -9.056 -6.159 1.00 77.50 102 THR A N 1
ATOM 788 C CA . THR A 1 102 ? 11.805 -8.392 -5.417 1.00 77.50 102 THR A CA 1
ATOM 789 C C . THR A 1 102 ? 11.404 -8.026 -3.982 1.00 77.50 102 THR A C 1
ATOM 791 O O . THR A 1 102 ? 12.253 -7.972 -3.086 1.00 77.50 102 THR A O 1
ATOM 794 N N . SER A 1 103 ? 10.112 -7.798 -3.724 1.00 74.12 103 SER A N 1
ATOM 795 C CA . SER A 1 103 ? 9.613 -7.594 -2.361 1.00 74.12 103 SER A CA 1
ATOM 796 C C . SER A 1 103 ? 9.706 -8.865 -1.506 1.00 74.12 103 SER A C 1
ATOM 798 O O . SER A 1 103 ? 9.933 -8.781 -0.294 1.00 74.12 103 SER A O 1
ATOM 800 N N . GLU A 1 104 ? 9.614 -10.053 -2.114 1.00 73.62 104 GLU A N 1
ATOM 801 C CA . GLU A 1 104 ? 9.829 -11.322 -1.408 1.00 73.62 104 GLU A CA 1
ATOM 802 C C . GLU A 1 104 ? 11.271 -11.490 -0.937 1.00 73.62 104 GLU A C 1
ATOM 804 O O . GLU A 1 104 ? 11.503 -11.919 0.193 1.00 73.62 104 GLU A O 1
ATOM 809 N N . GLU A 1 105 ? 12.225 -11.052 -1.757 1.00 75.38 105 GLU A N 1
ATOM 810 C CA . GLU A 1 105 ? 13.666 -11.082 -1.476 1.00 75.38 105 GLU A CA 1
ATOM 811 C C . GLU A 1 105 ? 14.106 -10.081 -0.399 1.00 75.38 105 GLU A C 1
ATOM 813 O O . GLU A 1 105 ? 15.284 -10.012 -0.055 1.00 75.38 105 GLU A O 1
ATOM 818 N N . ARG A 1 106 ? 13.163 -9.312 0.159 1.00 79.44 106 ARG A N 1
ATOM 819 C CA . ARG A 1 106 ? 13.397 -8.293 1.187 1.00 79.44 106 ARG A CA 1
ATOM 820 C C . ARG A 1 106 ? 14.297 -7.130 0.746 1.00 79.44 106 ARG A C 1
ATOM 822 O O . ARG A 1 106 ? 14.903 -6.457 1.577 1.00 79.44 106 ARG A O 1
ATOM 829 N N . ASN A 1 107 ? 14.331 -6.848 -0.554 1.00 76.75 107 ASN A N 1
ATOM 830 C CA . ASN A 1 107 ? 15.081 -5.725 -1.126 1.00 76.75 107 ASN A CA 1
ATOM 831 C C . ASN A 1 107 ? 14.273 -4.413 -1.128 1.00 76.75 107 ASN A C 1
ATOM 833 O O . ASN A 1 107 ? 14.838 -3.321 -1.060 1.00 76.75 107 ASN A O 1
ATOM 837 N N . ILE A 1 108 ? 12.942 -4.518 -1.195 1.00 85.81 108 ILE A N 1
ATOM 838 C CA . ILE A 1 108 ? 12.005 -3.390 -1.166 1.00 85.81 108 ILE A CA 1
ATOM 839 C C . ILE A 1 108 ? 10.841 -3.750 -0.242 1.00 85.81 108 ILE A C 1
ATOM 841 O O . ILE A 1 108 ? 10.217 -4.806 -0.390 1.00 85.81 108 ILE A O 1
ATOM 845 N N . LEU A 1 109 ? 10.518 -2.855 0.692 1.00 89.81 109 LEU A N 1
ATOM 846 C CA . LEU A 1 109 ? 9.289 -2.961 1.473 1.00 89.81 109 LEU A CA 1
ATOM 847 C C . LEU A 1 109 ? 8.133 -2.421 0.641 1.00 89.81 109 LEU A C 1
ATOM 849 O O . LEU A 1 109 ? 8.088 -1.228 0.353 1.00 89.81 109 LEU A O 1
ATOM 853 N N . LEU A 1 110 ? 7.213 -3.302 0.262 1.00 93.12 110 LEU A N 1
ATOM 854 C CA . LEU A 1 110 ? 6.060 -2.974 -0.565 1.00 93.12 110 LEU A CA 1
ATOM 855 C C . LEU A 1 110 ? 4.787 -3.295 0.213 1.00 93.12 110 LEU A C 1
ATOM 857 O O . LEU A 1 110 ? 4.639 -4.407 0.717 1.00 93.12 110 LEU A O 1
ATOM 861 N N . TYR A 1 111 ? 3.882 -2.330 0.326 1.00 95.62 111 TYR A N 1
ATOM 862 C CA . TYR A 1 111 ? 2.625 -2.464 1.055 1.00 95.62 111 TYR A CA 1
ATOM 863 C C . TYR A 1 111 ? 1.441 -2.051 0.200 1.00 95.62 111 TYR A C 1
ATOM 865 O O . TYR A 1 111 ? 1.524 -1.135 -0.621 1.00 95.62 111 TYR A O 1
ATOM 873 N N . HIS A 1 112 ? 0.309 -2.680 0.482 1.00 97.25 112 HIS A N 1
ATOM 874 C CA . HIS A 1 112 ? -0.985 -2.338 -0.079 1.00 97.25 112 HIS A CA 1
ATOM 875 C C . HIS A 1 112 ? -1.965 -2.020 1.048 1.00 97.25 112 HIS A C 1
ATOM 877 O O . HIS A 1 112 ? -2.036 -2.760 2.031 1.00 97.25 112 HIS A O 1
ATOM 883 N N . ALA A 1 113 ? -2.724 -0.936 0.892 1.00 97.31 113 ALA A N 1
ATOM 884 C CA . ALA A 1 113 ? -3.930 -0.675 1.665 1.00 97.31 113 ALA A CA 1
ATOM 885 C C . ALA A 1 113 ? -5.130 -1.215 0.889 1.00 97.31 113 ALA A C 1
ATOM 887 O O . ALA A 1 113 ? -5.340 -0.849 -0.267 1.00 97.31 113 ALA A O 1
ATOM 888 N N . TRP A 1 114 ? -5.912 -2.060 1.542 1.00 98.06 114 TRP A N 1
ATOM 889 C CA . TRP A 1 114 ? -7.074 -2.742 0.999 1.00 98.06 114 TRP A CA 1
ATOM 890 C C . TRP A 1 114 ? -8.342 -2.195 1.632 1.00 98.06 114 TRP A C 1
ATOM 892 O O . TRP A 1 114 ? -8.392 -2.031 2.849 1.00 98.06 114 TRP A O 1
ATOM 902 N N . LEU A 1 115 ? -9.365 -1.972 0.814 1.00 95.69 115 LEU A N 1
ATOM 903 C CA . LEU A 1 115 ? -10.742 -1.739 1.234 1.00 95.69 115 LEU A CA 1
ATOM 904 C C . LEU A 1 115 ? -11.604 -2.813 0.567 1.00 95.69 115 LEU A C 1
ATOM 906 O O . LEU A 1 115 ? -11.875 -2.749 -0.632 1.00 95.69 115 LEU A O 1
ATOM 910 N N . GLY A 1 116 ? -11.980 -3.835 1.337 1.00 94.31 116 GLY A N 1
ATOM 911 C CA . GLY A 1 116 ? -12.562 -5.054 0.775 1.00 94.31 116 GLY A CA 1
ATOM 912 C C . GLY A 1 116 ? -11.564 -5.791 -0.125 1.00 94.31 116 GLY A C 1
ATOM 913 O O . GLY A 1 116 ? -10.460 -6.119 0.304 1.00 94.31 116 GLY A O 1
ATOM 914 N N . ASP A 1 117 ? -11.955 -6.046 -1.370 1.00 94.56 117 ASP A N 1
ATOM 915 C CA . ASP A 1 117 ? -11.153 -6.721 -2.397 1.00 94.56 117 ASP A CA 1
ATOM 916 C C . ASP A 1 117 ? -10.327 -5.760 -3.269 1.00 94.56 117 ASP A C 1
ATOM 918 O O . ASP A 1 117 ? -9.599 -6.206 -4.155 1.00 94.56 117 ASP A O 1
ATOM 922 N N . LYS A 1 118 ? -10.404 -4.447 -3.013 1.00 96.12 118 LYS A N 1
ATOM 923 C CA . LYS A 1 118 ? -9.719 -3.426 -3.810 1.00 96.12 118 LYS A CA 1
ATOM 924 C C . LYS A 1 118 ? -8.523 -2.836 -3.088 1.00 96.12 118 LYS A C 1
ATOM 926 O O . LYS A 1 118 ? -8.617 -2.427 -1.930 1.00 96.12 118 LYS A O 1
ATOM 931 N N . ILE A 1 119 ? -7.423 -2.688 -3.820 1.00 97.69 119 ILE A N 1
ATOM 932 C CA . ILE A 1 119 ? -6.308 -1.848 -3.390 1.00 97.69 119 ILE A CA 1
ATOM 933 C C . ILE A 1 119 ? -6.732 -0.384 -3.534 1.00 97.69 119 ILE A C 1
ATOM 935 O O . ILE A 1 119 ? -7.161 0.054 -4.600 1.00 97.69 119 ILE A O 1
ATOM 939 N N . ILE A 1 120 ? -6.598 0.373 -2.450 1.00 95.81 120 ILE A N 1
ATOM 940 C CA . ILE A 1 120 ? -6.847 1.820 -2.390 1.00 95.81 120 ILE A CA 1
ATOM 941 C C . ILE A 1 120 ? -5.582 2.620 -2.074 1.00 95.81 120 ILE A C 1
ATOM 943 O O . ILE A 1 120 ? -5.600 3.850 -2.113 1.00 95.81 120 ILE A O 1
ATOM 947 N N . GLY A 1 121 ? -4.480 1.941 -1.764 1.00 95.81 121 GLY A N 1
ATOM 948 C CA . GLY A 1 121 ? -3.188 2.571 -1.560 1.00 95.81 121 GLY A CA 1
ATOM 949 C C . GLY A 1 121 ? -2.048 1.610 -1.838 1.00 95.81 121 GLY A C 1
ATOM 950 O O . GLY A 1 121 ? -2.137 0.421 -1.539 1.00 95.81 121 GLY A O 1
ATOM 951 N N . HIS A 1 122 ? -0.973 2.141 -2.396 1.00 95.69 122 HIS A N 1
ATOM 952 C CA . HIS A 1 122 ? 0.235 1.406 -2.725 1.00 95.69 122 HIS A CA 1
ATOM 953 C C . HIS A 1 122 ? 1.443 2.203 -2.230 1.00 95.69 122 HIS A C 1
ATOM 955 O O . HIS A 1 122 ? 1.588 3.390 -2.535 1.00 95.69 122 HIS A O 1
ATOM 961 N N . PHE A 1 123 ? 2.287 1.553 -1.433 1.00 94.19 123 PHE A N 1
ATOM 962 C CA . PHE A 1 123 ? 3.408 2.180 -0.741 1.00 94.19 123 PHE A CA 1
ATOM 963 C C . PHE A 1 123 ? 4.670 1.371 -0.999 1.00 94.19 123 PHE A C 1
ATOM 965 O O . PHE A 1 123 ? 4.657 0.152 -0.823 1.00 94.19 123 PHE A O 1
ATOM 972 N N . PHE A 1 124 ? 5.769 2.038 -1.337 1.00 89.88 124 PHE A N 1
ATOM 973 C CA . PHE A 1 124 ? 7.077 1.399 -1.396 1.00 89.88 124 PHE A CA 1
ATOM 974 C C . PHE A 1 124 ? 8.108 2.176 -0.592 1.00 89.88 124 PHE A C 1
ATOM 976 O O . PHE A 1 124 ? 8.111 3.407 -0.572 1.00 89.88 124 PHE A O 1
ATOM 983 N N . LEU A 1 125 ? 9.003 1.429 0.045 1.00 87.12 125 LEU A N 1
ATOM 984 C CA . LEU A 1 125 ? 10.216 1.936 0.658 1.00 87.12 125 LEU A CA 1
ATOM 985 C C . LEU A 1 125 ? 11.404 1.174 0.060 1.00 87.12 125 LEU A C 1
ATOM 987 O O . LEU A 1 125 ? 11.717 0.049 0.460 1.00 87.12 125 LEU A O 1
ATOM 991 N N . GLY A 1 126 ? 12.011 1.779 -0.958 1.00 81.12 126 GLY A N 1
ATOM 992 C CA . GLY A 1 126 ? 13.225 1.299 -1.607 1.00 81.12 126 GLY A CA 1
ATOM 993 C C . GLY A 1 126 ? 14.470 1.689 -0.816 1.00 81.12 126 GLY A C 1
ATOM 994 O O . GLY A 1 126 ? 14.434 2.611 0.003 1.00 81.12 126 GLY A O 1
ATOM 995 N N . ARG A 1 127 ? 15.583 0.984 -1.062 1.00 76.62 127 ARG A N 1
ATOM 996 C CA . ARG A 1 127 ? 16.869 1.227 -0.377 1.00 76.62 127 ARG A CA 1
ATOM 997 C C . ARG A 1 127 ? 16.721 1.199 1.150 1.00 76.62 127 ARG A C 1
ATOM 999 O O . ARG A 1 127 ? 17.283 2.010 1.887 1.00 76.62 127 ARG A O 1
ATOM 1006 N N . PHE A 1 128 ? 15.897 0.268 1.630 1.00 69.69 128 PHE A N 1
ATOM 1007 C CA . PHE A 1 128 ? 15.610 0.114 3.048 1.00 69.69 128 PHE A CA 1
ATOM 1008 C C . PHE A 1 128 ? 16.886 -0.263 3.814 1.00 69.69 128 PHE A C 1
ATOM 1010 O O . PHE A 1 128 ? 17.552 -1.238 3.479 1.00 69.69 128 PHE A O 1
ATOM 1017 N N . GLY A 1 129 ? 17.231 0.519 4.840 1.00 69.12 129 GLY A N 1
ATOM 1018 C CA . GLY A 1 129 ? 18.481 0.363 5.594 1.00 69.12 129 GLY A CA 1
ATOM 1019 C C . GLY A 1 129 ? 19.647 1.220 5.087 1.00 69.12 129 GLY A C 1
ATOM 1020 O O . GLY A 1 129 ? 20.672 1.293 5.764 1.00 69.12 129 GLY A O 1
ATOM 1021 N N . GLU A 1 130 ? 19.495 1.917 3.957 1.00 79.00 130 GLU A N 1
ATOM 1022 C CA . GLU A 1 130 ? 20.437 2.956 3.534 1.00 79.00 130 GLU A CA 1
ATOM 1023 C C . GLU A 1 130 ? 20.176 4.294 4.246 1.00 79.00 130 GLU A C 1
ATOM 1025 O O . GLU A 1 130 ? 19.117 4.529 4.829 1.00 79.00 130 GLU A O 1
ATOM 1030 N N . ALA A 1 131 ? 21.151 5.208 4.176 1.00 77.62 131 ALA A N 1
ATOM 1031 C CA . ALA A 1 131 ? 21.064 6.526 4.809 1.00 77.62 131 ALA A CA 1
ATOM 1032 C C . ALA A 1 131 ? 19.925 7.404 4.255 1.00 77.62 131 ALA A C 1
ATOM 1034 O O . ALA A 1 131 ? 19.435 8.285 4.960 1.00 77.62 131 ALA A O 1
ATOM 1035 N N . ILE A 1 132 ? 19.523 7.186 2.997 1.00 78.56 132 ILE A N 1
ATOM 1036 C CA . ILE A 1 132 ? 18.443 7.921 2.329 1.00 78.56 132 ILE A CA 1
ATOM 1037 C C . ILE A 1 132 ? 17.571 6.905 1.580 1.00 78.56 132 ILE A C 1
ATOM 1039 O O . ILE A 1 132 ? 17.917 6.551 0.451 1.00 78.56 132 ILE A O 1
ATOM 1043 N N . PRO A 1 133 ? 16.479 6.417 2.190 1.00 81.50 133 PRO A N 1
ATOM 1044 C CA . PRO A 1 133 ? 15.564 5.499 1.528 1.00 81.50 133 PRO A CA 1
ATOM 1045 C C . PRO A 1 133 ? 14.634 6.239 0.554 1.00 81.50 133 PRO A C 1
ATOM 1047 O O . PRO A 1 133 ? 14.335 7.421 0.740 1.00 81.50 133 PRO A O 1
ATOM 1050 N N . ASP A 1 134 ? 14.141 5.524 -0.457 1.00 83.94 134 ASP A N 1
ATOM 1051 C CA . ASP A 1 134 ? 13.165 6.047 -1.419 1.00 83.94 134 ASP A CA 1
ATOM 1052 C C . ASP A 1 134 ? 11.753 5.694 -0.980 1.00 83.94 134 ASP A C 1
ATOM 1054 O O . ASP A 1 134 ? 11.379 4.523 -0.979 1.00 83.94 134 ASP A O 1
ATOM 1058 N N . LEU A 1 135 ? 10.961 6.704 -0.629 1.00 87.00 135 LEU A N 1
ATOM 1059 C CA . LEU A 1 135 ? 9.561 6.534 -0.257 1.00 87.00 135 LEU A CA 1
ATOM 1060 C C . LEU A 1 135 ? 8.651 6.946 -1.414 1.00 87.00 135 LEU A C 1
ATOM 1062 O O . LEU A 1 135 ? 8.697 8.091 -1.864 1.00 87.00 135 LEU A O 1
ATOM 1066 N N . GLY A 1 136 ? 7.770 6.040 -1.827 1.00 90.38 136 GLY A N 1
ATOM 1067 C CA . GLY A 1 136 ? 6.671 6.331 -2.738 1.00 90.38 136 GLY A CA 1
ATOM 1068 C C . GLY A 1 136 ? 5.329 5.964 -2.124 1.00 90.38 136 GLY A C 1
ATOM 1069 O O . GLY A 1 136 ? 5.190 4.918 -1.491 1.00 90.38 136 GLY A O 1
ATOM 1070 N N . ILE A 1 137 ? 4.341 6.838 -2.311 1.00 91.75 137 ILE A N 1
ATOM 1071 C CA . ILE A 1 137 ? 2.972 6.647 -1.830 1.00 91.75 137 ILE A CA 1
ATOM 1072 C C . ILE A 1 137 ? 2.005 7.041 -2.943 1.00 91.75 137 ILE A C 1
ATOM 1074 O O . ILE A 1 137 ? 2.039 8.176 -3.417 1.00 91.75 137 ILE A O 1
ATOM 1078 N N . ALA A 1 138 ? 1.114 6.124 -3.300 1.00 93.62 138 ALA A N 1
ATOM 1079 C CA . ALA A 1 138 ? -0.051 6.385 -4.129 1.00 93.62 138 ALA A CA 1
ATOM 1080 C C . ALA A 1 138 ? -1.317 6.011 -3.370 1.00 93.62 138 ALA A C 1
ATOM 1082 O O . ALA A 1 138 ? -1.372 4.967 -2.723 1.00 93.62 138 ALA A O 1
ATOM 1083 N N . ILE A 1 139 ? -2.341 6.850 -3.482 1.00 93.62 139 ILE A N 1
ATOM 1084 C CA . ILE A 1 139 ? -3.674 6.625 -2.923 1.00 93.62 139 ILE A CA 1
ATOM 1085 C C . ILE A 1 139 ? -4.671 6.740 -4.075 1.00 93.62 139 ILE A C 1
ATOM 1087 O O . ILE A 1 139 ? -4.468 7.539 -4.985 1.00 93.62 139 ILE A O 1
ATOM 1091 N N . ALA A 1 140 ? -5.723 5.925 -4.059 1.00 92.50 140 ALA A N 1
ATOM 1092 C CA . ALA A 1 140 ? -6.751 5.973 -5.089 1.00 92.50 140 ALA A CA 1
ATOM 1093 C C . ALA A 1 140 ? -7.434 7.346 -5.089 1.00 92.50 140 ALA A C 1
ATOM 1095 O O . ALA A 1 140 ? -7.754 7.893 -4.030 1.00 92.50 140 ALA A O 1
ATOM 1096 N N . ASP A 1 141 ? -7.733 7.881 -6.269 1.00 90.56 141 ASP A N 1
ATOM 1097 C CA . ASP A 1 141 ? -8.195 9.267 -6.390 1.00 90.56 141 ASP A CA 1
ATOM 1098 C C . ASP A 1 141 ? -9.516 9.527 -5.668 1.00 90.56 141 ASP A C 1
ATOM 1100 O O . ASP A 1 141 ? -9.720 10.591 -5.085 1.00 90.56 141 ASP A O 1
ATOM 1104 N N . HIS A 1 142 ? -10.407 8.535 -5.642 1.00 87.25 142 HIS A N 1
ATOM 1105 C CA . HIS A 1 142 ? -11.678 8.629 -4.924 1.00 87.25 142 HIS A CA 1
ATOM 1106 C C . HIS A 1 142 ? -11.506 8.672 -3.394 1.00 87.25 142 HIS A C 1
ATOM 1108 O O . HIS A 1 142 ? -12.435 9.065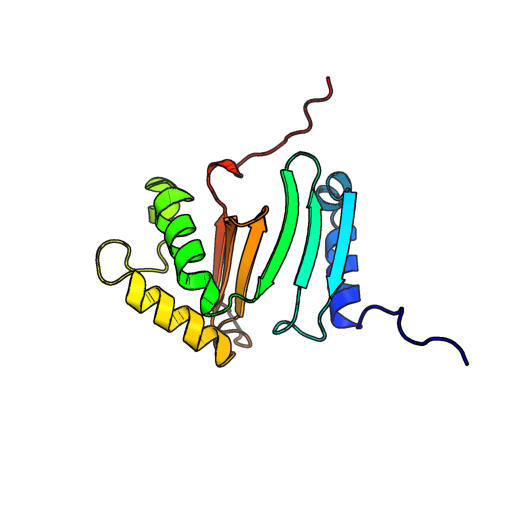 -2.687 1.00 87.25 142 HIS A O 1
ATOM 1114 N N . CYS A 1 143 ? -10.330 8.298 -2.882 1.00 83.25 143 CYS A N 1
ATOM 1115 C CA . CYS A 1 143 ? -9.956 8.408 -1.475 1.00 83.25 143 CYS A CA 1
ATOM 1116 C C . CYS A 1 143 ? -9.301 9.757 -1.136 1.00 83.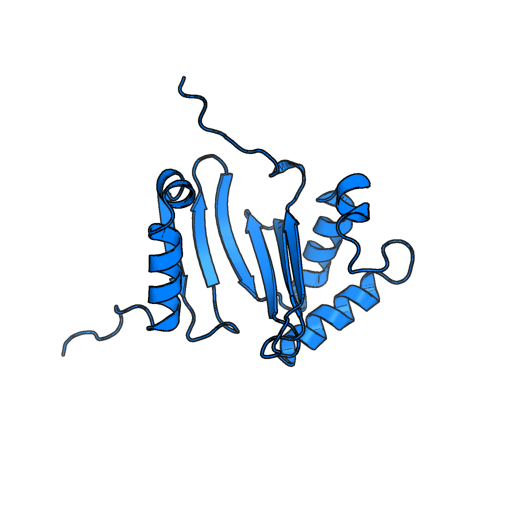25 143 CYS A C 1
ATOM 1118 O O . CYS A 1 143 ? -9.176 10.101 0.045 1.00 83.25 143 CYS A O 1
ATOM 1120 N N . HIS A 1 144 ? -8.910 10.555 -2.135 1.00 81.44 144 HIS A N 1
ATOM 1121 C CA . HIS A 1 144 ? -8.337 11.874 -1.896 1.00 81.44 144 HIS A CA 1
ATOM 1122 C C . HIS A 1 144 ? -9.350 12.808 -1.239 1.00 81.44 144 HIS A C 1
ATOM 1124 O O . HIS A 1 144 ? -10.517 12.893 -1.618 1.00 81.44 144 HIS A O 1
ATOM 1130 N N . GLY A 1 145 ? -8.891 13.550 -0.232 1.00 66.19 145 GLY A N 1
ATOM 1131 C CA . GLY A 1 145 ? -9.706 14.590 0.383 1.00 66.19 145 GLY A CA 1
ATOM 1132 C C . GLY A 1 145 ? -10.976 14.083 1.072 1.00 66.19 145 GLY A C 1
ATOM 1133 O O . GLY A 1 145 ? -11.844 14.913 1.351 1.00 66.19 145 GLY A O 1
ATOM 1134 N N . ILE A 1 146 ? -11.092 12.781 1.402 1.00 61.38 146 ILE A N 1
ATOM 1135 C CA . ILE A 1 146 ? -12.134 12.265 2.306 1.00 61.38 146 ILE A CA 1
ATOM 1136 C C . ILE A 1 146 ? -11.916 12.875 3.701 1.00 61.38 146 ILE A C 1
ATOM 1138 O O . ILE A 1 146 ? -11.400 12.277 4.639 1.00 61.38 146 ILE A O 1
ATOM 1142 N N . LYS A 1 147 ? -12.366 14.119 3.847 1.00 50.50 147 LYS A N 1
ATOM 1143 C CA . LYS A 1 147 ? -12.687 14.788 5.101 1.00 50.50 147 LYS A CA 1
ATOM 1144 C C . LYS A 1 147 ? -14.155 14.510 5.412 1.00 50.50 147 LYS A C 1
ATOM 1146 O O . LYS A 1 147 ? -14.935 15.445 5.553 1.00 50.50 147 LYS A O 1
ATOM 1151 N N . ARG A 1 148 ? -14.610 13.253 5.473 1.00 41.25 148 ARG A N 1
ATOM 1152 C CA . ARG A 1 148 ? -16.015 12.996 5.846 1.00 41.25 148 ARG A CA 1
ATOM 1153 C C . ARG A 1 148 ? -16.177 13.064 7.362 1.00 41.25 148 ARG A C 1
ATOM 1155 O O . ARG A 1 148 ? -16.154 12.085 8.097 1.00 41.25 148 ARG A O 1
ATOM 1162 N N . GLY A 1 149 ? -16.199 14.313 7.807 1.00 35.19 149 GLY A N 1
ATOM 1163 C CA . GLY A 1 149 ? -16.766 14.831 9.038 1.00 35.19 149 GLY A CA 1
ATOM 1164 C C . GLY A 1 149 ? -17.490 16.122 8.671 1.00 35.19 149 GLY A C 1
ATOM 1165 O O . GLY A 1 149 ? -17.087 17.199 9.086 1.00 35.19 149 GLY A O 1
ATOM 1166 N N . THR A 1 150 ? -18.513 16.027 7.823 1.00 34.03 150 THR A N 1
ATOM 1167 C CA . THR A 1 150 ? -19.620 16.975 7.907 1.00 34.03 150 THR A CA 1
ATOM 1168 C C . THR A 1 150 ? -20.459 16.506 9.079 1.00 34.03 150 THR A C 1
ATOM 1170 O O . THR A 1 150 ? -21.158 15.501 8.972 1.00 34.03 150 THR A O 1
ATOM 1173 N N . CYS A 1 151 ? -20.325 17.193 10.211 1.00 32.97 151 CYS A N 1
ATOM 1174 C CA . CYS A 1 151 ? -21.378 17.211 11.211 1.00 32.97 151 CYS A CA 1
ATOM 1175 C C . CYS A 1 151 ? -22.656 17.674 10.499 1.00 32.97 151 CYS A C 1
ATOM 1177 O O . CYS A 1 151 ? -22.717 18.811 10.030 1.00 32.97 151 CYS A O 1
ATOM 1179 N N . SER A 1 152 ? -23.614 16.767 10.349 1.00 34.75 152 SER A N 1
ATOM 1180 C CA . SER A 1 152 ? -25.033 17.104 10.253 1.00 34.75 152 SER A CA 1
ATOM 1181 C C . SER A 1 152 ? -25.626 17.017 11.646 1.00 34.75 152 SER A C 1
ATOM 1183 O O . SER A 1 152 ? -25.325 15.988 12.298 1.00 34.75 152 SER A O 1
#

Foldseek 3Di:
DDPPPPDAQPAQVVVVCVQCVDPVNVVFWPDWDWHDNDLLATKIWTQGHPQGIKIKGFAALVCLVQVLCCQVPQDDPVLCVVQPPADPPPDRSVVSNVVNVVVVVVQKGWIFMDDDSHTQKIWIWHPPPDPDIDIDIDGGPVPPPPPPPPDD

Secondary structure (DSSP, 8-state):
---TT-SPPHHHHHHHHHHHH-HHHHTTEEEEEEE-SSTTT-EEEEEETTTEEEEEEE--GGGHHHHHHIIIIIS-HHHHHHS-SS-SSS-HHHHHHHHHHHHHTTSSEEEEEEETTEEEEEEEEESTTSSS-EEEEEE-GGGTT-------